Protein AF-A0A5K0ZE57-F1 (afdb_monomer_lite)

Structure (mmCIF, N/CA/C/O backbone):
data_AF-A0A5K0ZE57-F1
#
_entry.id   AF-A0A5K0ZE57-F1
#
loop_
_atom_site.group_PDB
_atom_site.id
_atom_site.type_symbol
_atom_site.label_atom_id
_atom_site.label_alt_id
_atom_site.label_comp_id
_atom_site.label_asym_id
_atom_site.label_entity_id
_atom_site.label_seq_id
_atom_site.pdbx_PDB_ins_code
_atom_site.Cartn_x
_atom_site.Cartn_y
_atom_site.Cartn_z
_atom_site.occupancy
_atom_site.B_iso_or_equiv
_atom_site.auth_seq_id
_atom_site.auth_comp_id
_atom_site.auth_asym_id
_atom_site.auth_atom_id
_atom_site.pdbx_PDB_model_num
ATOM 1 N N . HIS A 1 1 ? -1.795 6.302 -0.172 1.00 49.31 1 HIS A N 1
ATOM 2 C CA . HIS A 1 1 ? -0.430 6.688 0.236 1.00 49.31 1 HIS A CA 1
ATOM 3 C C . HIS A 1 1 ? 0.589 5.773 -0.451 1.00 49.31 1 HIS A C 1
ATOM 5 O O . HIS A 1 1 ? 1.043 4.844 0.191 1.00 49.31 1 HIS A O 1
ATOM 11 N N . SER A 1 2 ? 0.949 6.040 -1.715 1.00 49.50 2 SER A N 1
ATOM 12 C CA . SER A 1 2 ? 2.136 5.435 -2.377 1.00 49.50 2 SER A CA 1
ATOM 13 C C . SER A 1 2 ? 2.966 6.450 -3.159 1.00 49.50 2 SER A C 1
ATOM 15 O O . SER A 1 2 ? 3.603 6.135 -4.145 1.00 49.50 2 SER A O 1
ATOM 17 N N . VAL A 1 3 ? 2.952 7.699 -2.699 1.00 54.38 3 VAL A N 1
ATOM 18 C CA . VAL A 1 3 ? 3.814 8.786 -3.205 1.00 54.38 3 VAL A CA 1
ATOM 19 C C . VAL A 1 3 ? 4.335 9.673 -2.065 1.00 54.38 3 VAL A C 1
ATOM 21 O O . VAL A 1 3 ? 5.058 10.631 -2.292 1.00 54.38 3 VAL A O 1
ATOM 24 N N . GLY A 1 4 ? 3.956 9.370 -0.814 1.00 52.53 4 GLY A N 1
ATOM 25 C CA . GLY A 1 4 ? 4.283 10.186 0.363 1.00 52.53 4 GLY A CA 1
ATOM 26 C C . GLY A 1 4 ? 5.429 9.650 1.222 1.00 52.53 4 GLY A C 1
ATOM 27 O O . GLY A 1 4 ? 5.840 10.324 2.161 1.00 52.53 4 GLY A O 1
ATOM 28 N N . LYS A 1 5 ? 5.933 8.442 0.940 1.00 55.91 5 LYS A N 1
ATOM 29 C CA . LYS A 1 5 ? 7.198 7.965 1.507 1.00 55.91 5 LYS A CA 1
ATOM 30 C C . LYS A 1 5 ? 8.260 8.209 0.441 1.00 55.91 5 LYS A C 1
ATOM 32 O O . LYS A 1 5 ? 8.066 7.707 -0.663 1.00 55.91 5 LYS A O 1
ATOM 37 N N . PRO A 1 6 ? 9.334 8.963 0.732 1.00 51.69 6 PRO A N 1
ATOM 38 C CA . PRO A 1 6 ? 10.483 8.983 -0.153 1.00 51.69 6 PRO A CA 1
ATOM 39 C C . PRO A 1 6 ? 10.884 7.532 -0.408 1.00 51.69 6 PRO A C 1
ATOM 41 O O . PRO A 1 6 ? 11.031 6.765 0.553 1.00 51.69 6 PRO A O 1
ATOM 44 N N . GLY A 1 7 ? 11.014 7.156 -1.681 1.00 57.75 7 GLY A N 1
ATOM 45 C CA . GLY A 1 7 ? 11.688 5.916 -2.036 1.00 57.75 7 GLY A CA 1
ATOM 46 C C . GLY A 1 7 ? 13.039 5.863 -1.310 1.00 57.75 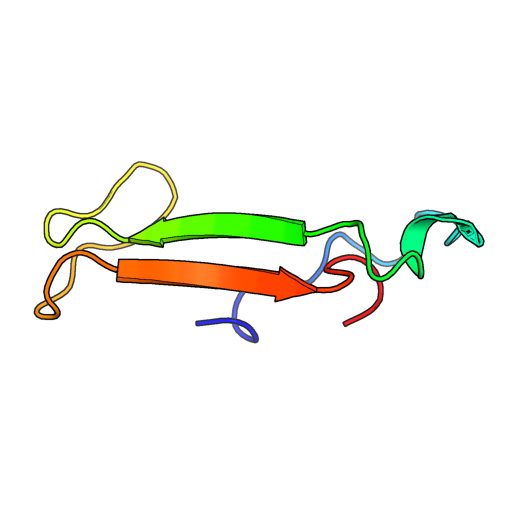7 GLY A C 1
ATOM 47 O O . GLY A 1 7 ? 13.610 6.919 -0.998 1.00 57.75 7 GLY A O 1
ATOM 48 N N . PRO A 1 8 ? 13.532 4.667 -0.945 1.00 56.97 8 PRO A N 1
ATOM 49 C CA . PRO A 1 8 ? 14.839 4.549 -0.313 1.00 56.97 8 PRO A CA 1
ATOM 50 C C . PRO A 1 8 ? 15.856 5.338 -1.140 1.00 56.97 8 PRO A C 1
ATOM 52 O O . PRO A 1 8 ? 15.885 5.205 -2.358 1.00 56.97 8 PRO A O 1
ATOM 55 N N . SER A 1 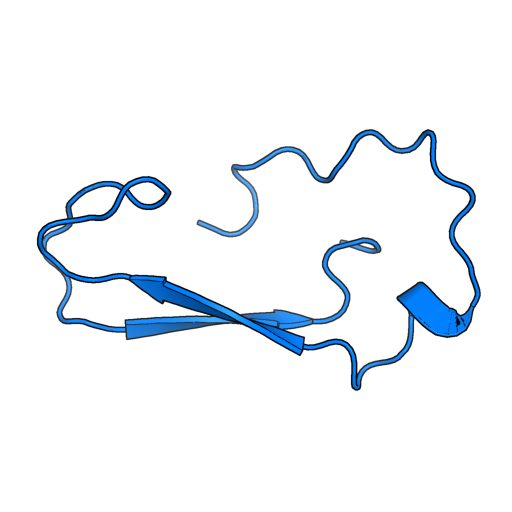9 ? 16.633 6.198 -0.474 1.00 56.09 9 SER A N 1
ATOM 56 C CA . SER A 1 9 ? 17.582 7.118 -1.107 1.00 56.09 9 SER A CA 1
ATOM 57 C C . SER A 1 9 ? 18.317 6.440 -2.263 1.00 56.09 9 SER A C 1
ATOM 59 O O . SER A 1 9 ? 18.938 5.397 -2.044 1.00 56.09 9 SER A O 1
ATOM 61 N N . ASN A 1 10 ? 18.248 7.056 -3.449 1.00 53.53 10 ASN A N 1
ATOM 62 C CA . ASN A 1 10 ? 18.713 6.592 -4.769 1.00 53.53 10 ASN A CA 1
ATOM 63 C C . ASN A 1 10 ? 20.224 6.259 -4.872 1.00 53.53 10 ASN A C 1
ATOM 65 O O . ASN A 1 10 ? 20.794 6.288 -5.955 1.00 53.53 10 ASN A O 1
ATOM 69 N N . SER A 1 11 ? 20.911 5.994 -3.761 1.00 55.00 11 SER A N 1
ATOM 70 C CA . SER A 1 11 ? 22.336 5.666 -3.696 1.00 55.00 11 SER A CA 1
ATOM 71 C C . SER A 1 11 ? 22.619 4.160 -3.706 1.00 55.00 11 SER A C 1
ATOM 73 O O . SER A 1 11 ? 23.746 3.757 -3.426 1.00 55.00 11 SER A O 1
ATOM 75 N N . ARG A 1 12 ? 21.613 3.308 -3.935 1.00 59.03 12 ARG A N 1
ATOM 76 C CA . ARG A 1 12 ? 21.826 1.877 -4.175 1.00 59.03 12 ARG A CA 1
ATOM 77 C C . ARG A 1 12 ? 21.811 1.656 -5.681 1.00 59.03 12 ARG A C 1
ATOM 79 O O . ARG A 1 12 ? 20.802 1.953 -6.307 1.00 59.03 12 ARG A O 1
ATOM 86 N N . ASP A 1 13 ? 22.918 1.159 -6.236 1.00 64.62 13 ASP A N 1
ATOM 87 C CA . ASP A 1 13 ? 22.982 0.707 -7.629 1.00 64.62 13 ASP A CA 1
ATOM 88 C C . ASP A 1 13 ? 21.810 -0.238 -7.904 1.00 64.62 13 ASP A C 1
ATOM 90 O O . ASP A 1 13 ? 21.763 -1.347 -7.361 1.00 64.62 13 ASP A O 1
ATOM 94 N N . LEU A 1 14 ? 20.856 0.231 -8.711 1.00 62.62 14 LEU A N 1
ATOM 95 C CA . LEU A 1 14 ? 19.690 -0.548 -9.106 1.00 62.62 14 LEU A CA 1
ATOM 96 C C . LEU A 1 14 ? 20.174 -1.741 -9.926 1.00 62.62 14 LEU A C 1
ATOM 98 O O . LEU A 1 14 ? 20.812 -1.590 -10.972 1.00 62.62 14 LEU A O 1
ATOM 102 N N . ARG A 1 15 ? 19.894 -2.947 -9.442 1.00 66.00 15 ARG A N 1
ATOM 103 C CA . ARG A 1 15 ? 20.212 -4.190 -10.145 1.00 66.00 15 ARG A CA 1
ATOM 104 C C . ARG A 1 15 ? 19.048 -4.538 -11.063 1.00 66.00 15 ARG A C 1
ATOM 106 O O . ARG A 1 15 ? 17.904 -4.200 -10.788 1.00 66.00 15 ARG A O 1
ATOM 113 N N . ALA A 1 16 ? 19.310 -5.293 -12.129 1.00 67.50 16 ALA A N 1
ATOM 114 C CA . ALA A 1 16 ? 18.252 -5.764 -13.034 1.00 67.50 16 ALA A CA 1
ATOM 115 C C . ALA A 1 16 ? 17.125 -6.524 -12.297 1.00 67.50 16 ALA A C 1
ATOM 117 O O . ALA A 1 16 ? 15.973 -6.485 -12.719 1.00 67.50 16 ALA A O 1
ATOM 118 N N . SER A 1 17 ? 17.448 -7.163 -11.168 1.00 67.38 17 SER A N 1
ATOM 119 C CA . SER A 1 17 ? 16.492 -7.826 -10.275 1.00 67.38 17 SER A CA 1
ATOM 120 C C . SER A 1 17 ? 15.463 -6.879 -9.641 1.00 67.38 17 SER A C 1
ATOM 122 O O . SER A 1 17 ? 14.364 -7.327 -9.339 1.00 67.38 17 SER A O 1
ATOM 124 N N . ASP A 1 18 ? 15.765 -5.586 -9.484 1.00 66.06 18 ASP A N 1
ATOM 125 C CA . ASP A 1 18 ? 14.848 -4.600 -8.883 1.00 66.06 18 ASP A CA 1
ATOM 126 C C . ASP A 1 18 ? 13.677 -4.237 -9.817 1.00 66.06 18 ASP A C 1
ATOM 128 O O . ASP A 1 18 ? 12.661 -3.696 -9.381 1.00 66.06 18 ASP A O 1
ATOM 132 N N . PHE A 1 19 ? 13.802 -4.578 -11.104 1.00 67.31 19 PHE A N 1
ATOM 133 C CA . PHE A 1 19 ? 12.746 -4.465 -12.108 1.00 67.31 19 PHE A CA 1
ATOM 134 C C . PHE A 1 19 ? 11.930 -5.754 -12.255 1.00 67.31 19 PHE A C 1
ATOM 136 O O . PHE A 1 19 ? 11.055 -5.803 -13.122 1.00 67.31 19 PHE A O 1
ATOM 143 N N . ASP A 1 20 ? 12.195 -6.803 -11.464 1.00 69.25 20 ASP A N 1
ATOM 144 C CA . ASP A 1 20 ? 11.418 -8.038 -11.553 1.00 69.25 20 ASP A CA 1
ATOM 145 C C . ASP A 1 20 ? 9.967 -7.754 -11.118 1.00 69.25 20 ASP A C 1
ATOM 147 O O . ASP A 1 20 ? 9.714 -7.478 -9.945 1.00 69.25 20 ASP A O 1
ATOM 151 N N . PRO A 1 21 ? 8.970 -7.867 -12.017 1.00 65.75 21 PRO A N 1
ATOM 152 C CA . PRO A 1 21 ? 7.569 -7.641 -11.671 1.00 65.75 21 PRO A CA 1
ATOM 153 C C . PRO A 1 21 ? 7.031 -8.653 -10.647 1.00 65.75 21 PRO A C 1
ATOM 155 O O . PRO A 1 21 ? 5.885 -8.524 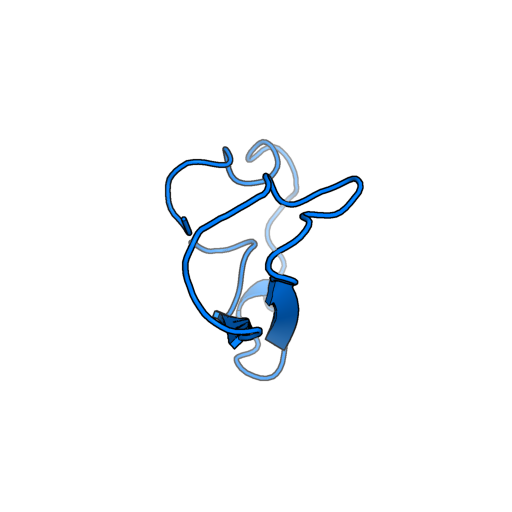-10.201 1.00 65.75 21 PRO A O 1
ATOM 158 N N . LYS A 1 22 ? 7.805 -9.692 -10.299 1.00 67.44 22 LYS A N 1
ATOM 159 C CA . LYS A 1 22 ? 7.530 -10.614 -9.192 1.00 67.44 22 LYS A CA 1
ATOM 160 C C . LYS A 1 22 ? 7.844 -10.015 -7.823 1.00 67.44 22 LYS A C 1
ATOM 162 O O . LYS A 1 22 ? 7.204 -10.460 -6.868 1.00 67.44 22 LYS A O 1
ATOM 167 N N . GLU A 1 23 ? 8.717 -9.011 -7.732 1.00 69.25 23 GLU A N 1
ATOM 168 C CA . GLU A 1 23 ? 8.961 -8.248 -6.505 1.00 69.25 23 GLU A CA 1
ATOM 169 C C . GLU A 1 23 ? 7.698 -7.457 -6.150 1.00 69.25 23 GLU A C 1
ATOM 171 O O . GLU A 1 23 ? 7.332 -6.451 -6.766 1.00 69.25 23 GLU A O 1
ATOM 176 N N . LYS A 1 24 ? 6.956 -8.004 -5.186 1.00 70.06 24 LYS A N 1
ATOM 177 C CA . LYS A 1 24 ? 5.619 -7.557 -4.794 1.00 70.06 24 LYS A CA 1
ATOM 178 C C . LYS A 1 24 ? 5.588 -7.429 -3.285 1.00 70.06 24 LYS A C 1
ATOM 180 O O . LYS A 1 24 ? 5.537 -8.437 -2.579 1.00 70.06 24 LYS A O 1
ATOM 185 N N . VAL A 1 25 ? 5.550 -6.197 -2.793 1.00 78.25 25 VAL A N 1
ATOM 186 C CA . VAL A 1 25 ? 5.406 -5.941 -1.359 1.00 78.25 25 VAL A CA 1
ATOM 187 C C . VAL A 1 25 ? 3.938 -5.685 -1.059 1.00 78.25 25 VAL A C 1
ATOM 189 O O . VAL A 1 25 ? 3.309 -4.811 -1.650 1.00 78.25 25 VAL A O 1
ATOM 192 N N . TRP A 1 26 ? 3.385 -6.470 -0.137 1.00 81.81 26 TRP A N 1
ATOM 193 C CA . TRP A 1 26 ? 2.037 -6.262 0.376 1.00 81.81 26 TRP A CA 1
ATOM 194 C C . TRP A 1 26 ? 2.101 -5.543 1.719 1.00 81.81 26 TRP A C 1
ATOM 196 O O . TRP A 1 26 ? 2.570 -6.104 2.709 1.00 81.81 26 TRP A O 1
ATOM 206 N N . THR A 1 27 ? 1.563 -4.332 1.768 1.00 84.44 27 THR A N 1
ATOM 207 C CA . THR A 1 27 ? 1.435 -3.550 2.999 1.00 84.44 27 THR A CA 1
ATOM 208 C C . THR A 1 27 ? 0.004 -3.654 3.510 1.00 84.44 27 THR A C 1
ATOM 210 O O . THR A 1 27 ? -0.941 -3.389 2.771 1.00 84.44 27 THR A O 1
ATOM 213 N N . LYS A 1 28 ? -0.180 -4.053 4.770 1.00 88.06 28 LYS A N 1
ATOM 214 C CA . LYS A 1 28 ? -1.502 -4.092 5.413 1.00 88.06 28 LYS A CA 1
ATOM 215 C C . LYS A 1 28 ? -1.825 -2.744 6.057 1.00 88.06 28 LYS A C 1
ATOM 217 O O . LYS A 1 28 ? -0.942 -2.133 6.652 1.00 88.06 28 LYS A O 1
ATOM 222 N N . PHE A 1 29 ? -3.085 -2.336 5.967 1.00 88.69 29 PHE A N 1
ATOM 223 C CA . PHE A 1 29 ? -3.623 -1.090 6.505 1.00 88.69 29 PHE A CA 1
ATOM 224 C C . PHE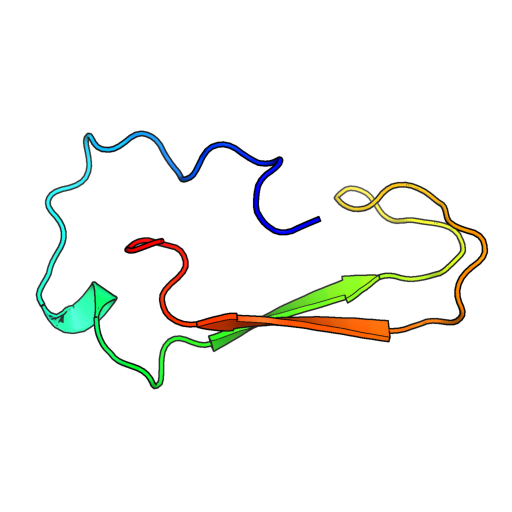 A 1 29 ? -4.821 -1.408 7.417 1.00 88.69 29 PHE A C 1
ATOM 226 O O . PHE A 1 29 ? -5.954 -1.465 6.932 1.00 88.69 29 PHE A O 1
ATOM 233 N N . PRO A 1 30 ? -4.574 -1.712 8.707 1.00 90.94 30 PRO A N 1
ATOM 234 C CA . PRO A 1 30 ? -5.638 -1.888 9.691 1.00 90.94 30 PRO A CA 1
ATOM 235 C C . PRO A 1 30 ? -6.262 -0.529 10.074 1.00 90.94 30 PRO A C 1
AT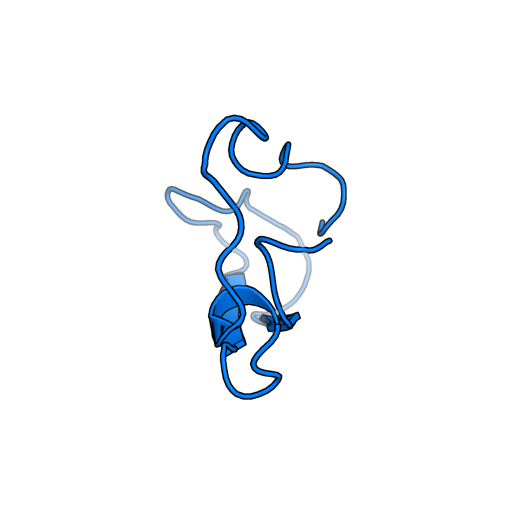OM 237 O O . PRO A 1 30 ? -5.521 0.458 10.155 1.00 90.94 30 PRO A O 1
ATOM 240 N N . PRO A 1 31 ? -7.578 -0.459 10.359 1.00 89.06 31 PRO A N 1
ATOM 241 C CA . PRO A 1 31 ? -8.265 0.790 10.711 1.00 89.06 31 PRO A CA 1
ATOM 242 C C . PRO A 1 31 ? -7.675 1.486 11.943 1.00 89.06 31 PRO A C 1
ATOM 244 O O . PRO A 1 31 ? -7.557 2.711 11.978 1.00 89.06 31 PRO A O 1
ATOM 247 N N . GLU A 1 32 ? -7.227 0.709 12.931 1.00 92.94 32 GLU A N 1
ATOM 248 C CA . GLU A 1 32 ? -6.624 1.214 14.172 1.00 92.94 32 GLU A CA 1
ATOM 249 C C . GLU A 1 32 ? -5.193 1.738 13.961 1.00 92.94 32 GLU A C 1
ATOM 251 O O . GLU A 1 32 ? -4.602 2.332 14.863 1.00 92.94 32 GLU A O 1
ATOM 256 N N . GLY A 1 33 ? -4.627 1.534 12.771 1.00 88.19 33 GLY A N 1
ATOM 257 C CA . GLY A 1 33 ? -3.237 1.833 12.468 1.00 88.19 33 GLY A CA 1
ATOM 258 C C . GLY A 1 33 ? -2.265 0.760 12.967 1.00 88.19 33 GLY A C 1
ATOM 259 O O . GLY A 1 33 ? -2.612 -0.240 13.590 1.00 88.19 33 GLY A O 1
ATOM 260 N N . SER A 1 34 ? -0.994 0.952 12.634 1.00 87.44 34 SER A N 1
ATOM 261 C CA . SER A 1 34 ? 0.117 0.097 13.047 1.00 87.44 34 SER A CA 1
ATOM 262 C C . SER A 1 34 ? 1.355 0.955 13.300 1.00 87.44 34 SER A C 1
ATOM 264 O O . SER A 1 34 ? 1.350 2.162 13.065 1.00 87.44 34 SER A O 1
ATOM 266 N N . LYS A 1 35 ? 2.479 0.332 13.676 1.00 88.06 35 LYS A N 1
ATOM 267 C CA . LYS A 1 35 ? 3.777 1.026 13.748 1.00 88.06 35 LYS A CA 1
ATOM 268 C C . LYS A 1 35 ? 4.127 1.788 12.452 1.00 88.06 35 LYS A C 1
ATOM 270 O O . LYS A 1 35 ? 4.863 2.768 12.506 1.00 88.06 35 LYS A O 1
ATOM 275 N N . HIS A 1 36 ? 3.644 1.333 11.291 1.00 82.50 36 HIS A N 1
ATOM 276 C CA . HIS A 1 36 ? 4.048 1.860 9.979 1.00 82.50 36 HIS A CA 1
ATOM 277 C C . HIS A 1 36 ? 2.915 2.511 9.169 1.00 82.50 36 HIS A C 1
ATOM 279 O O . HIS A 1 36 ? 3.194 3.045 8.088 1.00 82.50 36 HIS A O 1
ATOM 285 N N . THR A 1 37 ? 1.672 2.459 9.658 1.00 85.56 37 THR A N 1
ATOM 286 C CA . THR A 1 37 ? 0.475 3.000 8.994 1.00 85.56 37 THR A CA 1
ATOM 287 C C . THR A 1 37 ? -0.351 3.802 10.002 1.00 85.56 37 THR A C 1
ATOM 289 O O . THR A 1 37 ? -0.623 3.286 11.084 1.00 85.56 37 THR A O 1
ATOM 292 N N . PRO A 1 38 ? -0.758 5.044 9.698 1.00 88.19 38 PRO A N 1
ATOM 293 C CA . PRO A 1 38 ? -1.604 5.812 10.607 1.00 88.19 38 PRO A CA 1
ATOM 294 C C . PRO A 1 38 ? -3.008 5.186 10.719 1.00 88.19 38 PRO A C 1
ATOM 296 O O . PRO A 1 38 ? -3.435 4.510 9.777 1.00 88.19 38 PRO A O 1
ATOM 299 N N . PRO A 1 39 ? -3.734 5.428 11.826 1.00 91.06 39 PRO A N 1
ATOM 300 C CA . PRO A 1 39 ? -5.149 5.080 11.933 1.00 91.06 39 PRO A CA 1
ATOM 301 C C . PRO A 1 39 ? -5.977 5.770 10.841 1.00 91.06 39 PRO A C 1
ATOM 303 O O . PRO A 1 39 ? -5.673 6.901 10.447 1.00 91.06 39 PRO A O 1
ATOM 306 N N . HIS A 1 40 ? -7.029 5.112 10.355 1.00 90.75 40 HIS A N 1
ATOM 307 C CA . HIS A 1 40 ? -7.892 5.639 9.295 1.00 90.75 40 HIS A CA 1
ATOM 308 C C . HIS A 1 40 ? -9.329 5.112 9.379 1.00 90.75 40 HIS A C 1
ATOM 310 O O . HIS A 1 40 ? -9.596 4.075 9.970 1.00 90.75 40 HIS A O 1
ATOM 316 N N . GLN A 1 41 ? -10.264 5.804 8.720 1.00 90.31 41 GLN A N 1
ATOM 317 C CA . GLN A 1 41 ? -11.696 5.458 8.733 1.00 90.31 41 GLN A CA 1
ATOM 318 C C . GLN A 1 41 ? -12.091 4.361 7.729 1.00 90.31 41 GLN A C 1
ATOM 320 O O . GLN A 1 41 ? -13.204 3.844 7.788 1.00 90.31 41 GLN A O 1
ATOM 325 N N . SER A 1 42 ? -11.206 4.008 6.794 1.00 87.25 42 SER A N 1
ATOM 326 C CA . SER A 1 42 ? -11.445 2.903 5.861 1.00 87.25 42 SER A CA 1
ATOM 327 C C . SER A 1 42 ? -11.398 1.551 6.577 1.00 87.25 42 SER A C 1
ATOM 329 O O . SER A 1 42 ? -10.660 1.389 7.548 1.00 87.25 42 SER A O 1
ATOM 331 N N . VAL A 1 43 ? -12.134 0.565 6.057 1.00 86.38 43 VAL A N 1
ATOM 332 C CA . VAL A 1 43 ? -12.024 -0.843 6.482 1.00 86.38 43 VAL A CA 1
ATOM 333 C C . VAL A 1 43 ? -10.617 -1.392 6.224 1.00 86.38 43 VAL A C 1
ATOM 335 O O . VAL A 1 43 ? -9.882 -0.824 5.417 1.00 86.38 43 VAL A O 1
ATOM 338 N N . GLU A 1 44 ? -10.242 -2.496 6.881 1.00 88.94 44 GLU A N 1
ATOM 339 C CA . GLU A 1 44 ? -8.934 -3.125 6.656 1.00 88.94 44 GLU A CA 1
ATOM 340 C C . GLU A 1 44 ? -8.716 -3.406 5.161 1.00 88.94 44 GLU A C 1
ATOM 342 O O . GLU A 1 44 ? -9.529 -4.066 4.510 1.00 88.94 44 GLU A O 1
ATOM 347 N N . PHE A 1 45 ? -7.593 -2.934 4.619 1.00 87.75 45 PHE A N 1
ATOM 348 C CA . PHE A 1 45 ? -7.207 -3.216 3.239 1.00 87.75 45 PHE A CA 1
ATOM 349 C C . PHE A 1 45 ? -5.708 -3.493 3.113 1.00 87.75 45 PHE A C 1
ATOM 351 O O . PHE A 1 45 ? -4.922 -3.341 4.051 1.00 87.75 45 PHE A O 1
ATOM 358 N N . ARG A 1 46 ? -5.295 -3.951 1.928 1.00 86.62 46 ARG A N 1
ATOM 359 C CA . ARG A 1 46 ? -3.887 -4.180 1.601 1.00 86.62 46 ARG A CA 1
ATOM 360 C C . ARG A 1 46 ? -3.509 -3.385 0.370 1.00 86.62 46 ARG A C 1
ATOM 362 O O . ARG A 1 46 ? -4.243 -3.372 -0.613 1.00 86.62 46 ARG A O 1
ATOM 369 N N . TRP A 1 47 ? -2.348 -2.762 0.429 1.00 84.50 47 TRP A N 1
ATOM 370 C CA . TRP A 1 47 ? -1.720 -2.101 -0.696 1.00 84.50 47 TRP A CA 1
ATOM 371 C C . TRP A 1 47 ? -0.647 -3.012 -1.283 1.00 84.50 47 TRP A C 1
ATOM 373 O O . TRP A 1 47 ? 0.071 -3.676 -0.533 1.00 84.50 47 TRP A O 1
ATOM 383 N N . LYS A 1 48 ? -0.530 -3.040 -2.609 1.00 85.81 48 LYS A N 1
ATOM 384 C CA . LYS A 1 48 ? 0.513 -3.783 -3.309 1.00 85.81 48 LYS A CA 1
ATOM 385 C C . LYS A 1 48 ? 1.374 -2.824 -4.111 1.00 85.81 48 LYS A C 1
ATOM 387 O O . LYS A 1 48 ? 0.885 -2.238 -5.073 1.00 85.81 48 LYS A O 1
ATOM 392 N N . ASP A 1 49 ? 2.640 -2.723 -3.742 1.00 80.50 49 ASP A N 1
ATOM 393 C CA . ASP A 1 49 ? 3.632 -1.999 -4.528 1.00 80.50 49 ASP A CA 1
ATOM 394 C C . ASP A 1 49 ? 4.352 -2.989 -5.453 1.00 80.50 49 ASP A C 1
ATOM 396 O O . ASP A 1 49 ? 4.779 -4.068 -5.024 1.00 80.50 49 ASP A O 1
ATOM 400 N N . TYR A 1 50 ? 4.433 -2.635 -6.736 1.00 72.12 50 TYR A N 1
ATOM 401 C CA . TYR A 1 50 ? 5.212 -3.356 -7.740 1.00 72.12 50 TYR A CA 1
ATOM 402 C C . TYR A 1 50 ? 6.506 -2.589 -7.971 1.00 72.12 50 TYR A C 1
ATOM 404 O O . TYR A 1 50 ? 6.452 -1.396 -8.261 1.00 72.12 50 TYR A O 1
ATOM 412 N N . CYS A 1 51 ? 7.641 -3.274 -7.849 1.00 66.44 51 CYS A N 1
ATOM 413 C CA . CYS A 1 51 ? 8.968 -2.680 -8.033 1.00 66.44 51 CYS A CA 1
ATOM 414 C C . CYS A 1 51 ? 9.177 -1.384 -7.205 1.00 66.44 51 CYS A C 1
ATOM 416 O O . CYS A 1 51 ? 9.494 -0.341 -7.775 1.00 66.44 51 CYS A O 1
ATOM 418 N N . PRO A 1 52 ? 9.028 -1.413 -5.863 1.00 64.81 52 PRO A N 1
ATOM 419 C CA . PRO A 1 52 ? 9.091 -0.216 -5.002 1.00 64.81 52 PRO A CA 1
ATOM 420 C C . PRO A 1 52 ? 10.474 0.463 -4.933 1.00 64.81 52 PRO A C 1
ATOM 422 O O . PRO A 1 52 ? 10.645 1.445 -4.218 1.00 64.81 52 PRO A O 1
ATOM 425 N N . LEU A 1 53 ? 11.486 -0.103 -5.596 1.00 65.25 53 LEU A N 1
ATOM 426 C CA . LEU A 1 53 ? 12.822 0.485 -5.737 1.00 65.25 53 LEU A CA 1
ATOM 427 C C . LEU A 1 53 ? 12.991 1.246 -7.060 1.00 65.25 53 LEU A C 1
ATOM 429 O O . LEU A 1 53 ? 13.983 1.944 -7.237 1.00 65.25 53 LEU A O 1
ATOM 433 N N . VAL A 1 54 ? 12.038 1.097 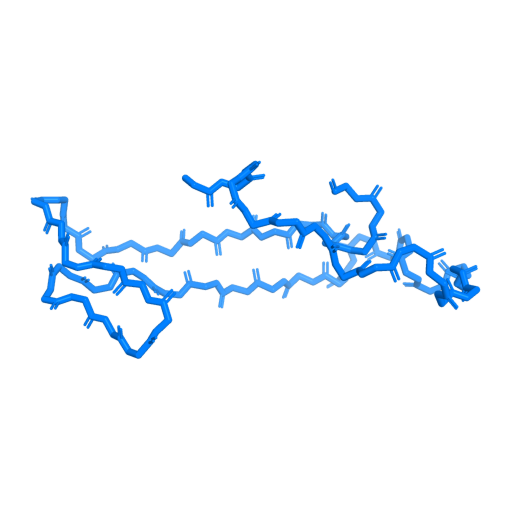-7.982 1.00 60.72 54 VAL A N 1
ATOM 434 C CA . VAL A 1 54 ? 12.049 1.707 -9.317 1.00 60.72 54 VAL A CA 1
ATOM 435 C C . VAL A 1 54 ? 11.098 2.909 -9.395 1.00 60.72 54 VAL A C 1
ATOM 437 O O . VAL A 1 54 ? 11.364 3.832 -10.164 1.00 60.72 54 VAL A O 1
ATOM 440 N N . PHE A 1 55 ? 10.016 2.906 -8.608 1.00 58.06 55 PHE A N 1
ATOM 441 C CA . PHE A 1 55 ? 8.965 3.933 -8.574 1.00 58.06 55 PHE A CA 1
ATOM 442 C C . PHE A 1 55 ? 8.862 4.580 -7.193 1.00 58.06 55 PHE A C 1
ATOM 444 O O . PHE A 1 55 ? 8.626 5.809 -7.146 1.00 58.06 55 PHE A O 1
#

Radius of gyration: 13.3 Å; chains: 1; bounding box: 35×21×27 Å

Sequence (55 aa):
HSVGKPGPSNSRDLRASDFDPKEKVWTKFPPEGSKHTPPHQSVEFRWKDYCPLVF

Secondary structure (DSSP, 8-state):
--SSSPPS-S-S---GGGG-TT-EEEEEE-TT-BTTB---SSPSEEEEEESTTT-

pLDDT: mean 73.02, std 13.82, range [49.31, 92.94]

InterPro domains:
  IPR023610 Phosphatidylinositol-4/5-phosphate 5/4-kinase [PTHR23086] (1-55)
  IPR027484 Phosphatidylinositol-4-phosphate 5-kinase, N-terminal [G3DSA:3.30.800.10] (1-55)

Foldseek 3Di:
DLPPDPQDPLPDDDDPVLQPQVPKDKDKEPQCADPVHHHHPDHIDIDIDGSSNVD

Organism: NCBI:txid210225